Protein AF-A0A8S3ABT7-F1 (afdb_monomer_lite)

Foldseek 3Di:
DDDDDDPDDPCPDPQNVCVVVVHDSDPVVVVVVVVVLCVVLVDPDDDPVSVVVSVVVVVD

Radius of gyration: 17.2 Å; chains: 1; bounding box: 50×20×37 Å

Secondary structure (DSSP, 8-state):
-PPPPPSS-GGGSTTHHHHHTT-----HHHHHHHHHHHHHH--SS--HHHHHHHHHHHT-

Structure (mmCIF, N/CA/C/O backbone):
data_AF-A0A8S3ABT7-F1
#
_entry.id   AF-A0A8S3ABT7-F1
#
loop_
_atom_site.group_PDB
_atom_site.id
_atom_site.type_symbol
_atom_site.label_atom_id
_atom_site.label_alt_id
_atom_site.label_comp_id
_atom_site.label_asym_id
_atom_site.label_entity_id
_atom_site.label_seq_id
_atom_site.pdbx_PDB_ins_code
_atom_site.Cartn_x
_atom_site.Cartn_y
_atom_site.Cartn_z
_atom_site.occupancy
_atom_site.B_iso_or_equiv
_atom_site.auth_seq_id
_atom_site.auth_comp_id
_atom_site.auth_asym_id
_atom_site.auth_atom_id
_atom_site.pdbx_PDB_model_num
ATOM 1 N N . ALA A 1 1 ? 32.974 0.872 -18.602 1.00 68.25 1 ALA A N 1
ATOM 2 C CA . ALA A 1 1 ? 32.179 -0.103 -17.825 1.00 68.25 1 ALA A CA 1
ATOM 3 C C . ALA A 1 1 ? 30.761 -0.140 -18.393 1.00 68.25 1 ALA A C 1
ATOM 5 O O . ALA A 1 1 ? 30.142 0.911 -18.482 1.00 68.25 1 ALA A O 1
ATOM 6 N N . GLY A 1 2 ? 30.286 -1.296 -18.869 1.00 80.69 2 GLY A N 1
ATOM 7 C CA . GLY A 1 2 ? 28.951 -1.431 -19.470 1.00 80.69 2 GLY A CA 1
ATOM 8 C C . GLY A 1 2 ? 27.842 -1.565 -18.423 1.00 80.69 2 GLY A C 1
ATOM 9 O O . GLY A 1 2 ? 28.093 -2.002 -17.298 1.00 80.69 2 GLY A O 1
ATOM 10 N N . ARG A 1 3 ? 26.607 -1.201 -18.787 1.00 81.06 3 ARG A N 1
ATOM 11 C CA . ARG A 1 3 ? 25.424 -1.404 -17.938 1.00 81.06 3 ARG A CA 1
ATOM 12 C C . ARG A 1 3 ? 25.266 -2.900 -17.644 1.00 81.06 3 ARG A C 1
ATOM 14 O O . ARG A 1 3 ? 25.160 -3.704 -18.566 1.00 81.06 3 ARG A O 1
ATOM 21 N N . LYS A 1 4 ? 25.231 -3.271 -16.360 1.00 85.31 4 LYS A N 1
ATOM 22 C CA . LYS A 1 4 ? 24.949 -4.652 -15.945 1.00 85.31 4 LYS A CA 1
ATOM 23 C C . LYS A 1 4 ? 23.564 -5.077 -16.437 1.00 85.31 4 LYS A C 1
ATOM 25 O O . LYS A 1 4 ? 22.607 -4.303 -16.360 1.00 85.31 4 LYS A O 1
ATOM 30 N N . LYS A 1 5 ? 23.473 -6.313 -16.932 1.00 85.81 5 LYS A N 1
ATOM 31 C CA . LYS A 1 5 ? 22.202 -6.929 -17.320 1.00 85.81 5 LYS A CA 1
ATOM 32 C C . LYS A 1 5 ? 21.294 -7.005 -16.090 1.00 85.81 5 LYS A C 1
ATOM 34 O O . LYS A 1 5 ? 21.768 -7.262 -14.983 1.00 85.81 5 LYS A O 1
ATOM 39 N N . THR A 1 6 ? 20.012 -6.719 -16.276 1.00 86.19 6 THR A N 1
ATOM 40 C CA . THR A 1 6 ? 19.033 -6.758 -15.189 1.00 86.19 6 THR A CA 1
ATOM 41 C C . THR A 1 6 ? 18.817 -8.199 -14.735 1.00 86.19 6 THR A C 1
ATOM 43 O O . THR A 1 6 ? 18.835 -9.118 -15.550 1.00 86.19 6 THR A O 1
ATOM 46 N N . LEU A 1 7 ? 18.617 -8.385 -13.428 1.00 90.44 7 LEU A N 1
ATOM 47 C CA . LEU A 1 7 ? 18.277 -9.686 -12.836 1.00 90.44 7 LEU A CA 1
ATOM 48 C C . LEU A 1 7 ? 16.920 -10.201 -13.324 1.00 90.44 7 LEU A C 1
ATOM 50 O O . LEU A 1 7 ? 16.740 -11.401 -13.493 1.00 90.44 7 LEU A O 1
ATOM 54 N N . PHE A 1 8 ? 15.992 -9.282 -13.582 1.00 90.44 8 PHE A N 1
ATOM 55 C CA . PHE A 1 8 ? 14.658 -9.579 -14.080 1.00 90.44 8 PHE A CA 1
ATOM 56 C C . PHE A 1 8 ? 14.458 -8.960 -15.454 1.00 90.44 8 PHE A C 1
ATOM 58 O O . PHE A 1 8 ? 15.039 -7.911 -15.772 1.00 90.44 8 PHE A O 1
ATOM 65 N N . THR A 1 9 ? 13.644 -9.623 -16.267 1.00 92.19 9 THR A N 1
ATOM 66 C CA . THR A 1 9 ? 13.271 -9.118 -17.583 1.00 92.19 9 THR A CA 1
ATOM 67 C C . THR A 1 9 ? 12.380 -7.880 -17.424 1.00 92.19 9 THR A C 1
ATOM 69 O O . THR A 1 9 ? 11.794 -7.646 -16.362 1.00 92.19 9 THR A O 1
ATOM 72 N N . ILE A 1 10 ? 12.356 -7.018 -18.440 1.00 90.12 10 ILE A N 1
ATOM 73 C CA . ILE A 1 10 ? 11.679 -5.716 -18.346 1.00 90.12 10 ILE A CA 1
ATOM 74 C C . ILE A 1 10 ? 10.155 -5.869 -18.267 1.00 90.12 10 ILE A C 1
ATOM 76 O O . ILE A 1 10 ? 9.487 -5.036 -17.668 1.00 90.12 10 ILE A O 1
ATOM 80 N N . GLU A 1 11 ? 9.632 -6.970 -18.798 1.00 93.12 11 GLU A N 1
ATOM 81 C CA . GLU A 1 1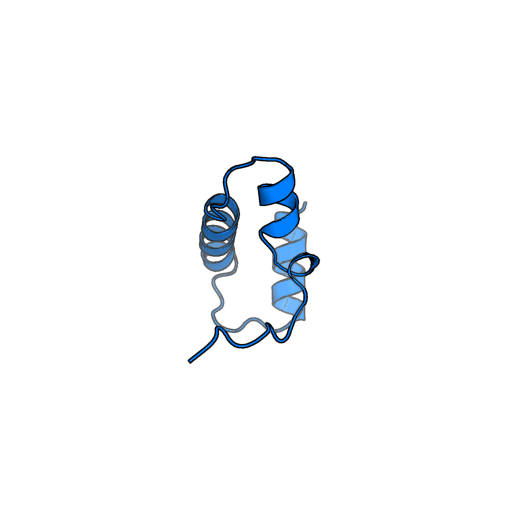1 ? 8.225 -7.367 -18.794 1.00 93.12 11 GLU A CA 1
ATOM 82 C C . GLU A 1 11 ? 7.698 -7.626 -17.376 1.00 93.12 11 GLU A C 1
ATOM 84 O O . GLU A 1 11 ? 6.506 -7.497 -17.130 1.00 93.12 11 GLU A O 1
ATOM 89 N N . LEU A 1 12 ? 8.577 -7.942 -16.414 1.00 92.19 12 LEU A N 1
ATOM 90 C CA . LEU A 1 12 ? 8.189 -8.144 -15.013 1.00 92.19 12 LEU A CA 1
ATOM 91 C C . LEU A 1 12 ? 8.034 -6.822 -14.241 1.00 92.19 12 LEU A C 1
ATOM 93 O O . LEU A 1 12 ? 7.622 -6.807 -13.081 1.00 92.19 12 LEU A O 1
ATOM 97 N N . TRP A 1 13 ? 8.421 -5.692 -14.831 1.00 89.56 13 TRP A N 1
ATOM 98 C CA . TRP A 1 13 ? 8.394 -4.420 -14.121 1.00 89.56 13 TRP A CA 1
ATOM 99 C C . TRP A 1 13 ? 6.949 -3.948 -13.972 1.00 89.56 13 TRP A C 1
ATOM 101 O O . TRP A 1 13 ? 6.198 -3.899 -14.939 1.00 89.56 13 TRP A O 1
ATOM 111 N N . ASN A 1 14 ? 6.573 -3.491 -12.777 1.00 85.69 14 ASN A N 1
ATOM 112 C CA . ASN A 1 14 ? 5.224 -2.989 -12.472 1.00 85.69 14 ASN A CA 1
ATOM 113 C C . ASN A 1 14 ? 4.744 -1.821 -13.368 1.00 85.69 14 ASN A C 1
ATOM 115 O O . ASN A 1 14 ? 3.564 -1.476 -13.372 1.00 85.69 14 ASN A O 1
ATOM 119 N N . VAL A 1 15 ? 5.658 -1.184 -14.101 1.00 89.19 15 VAL A N 1
ATOM 120 C CA . VAL A 1 15 ? 5.405 -0.063 -15.010 1.00 89.19 15 VAL A CA 1
ATOM 121 C C . VAL A 1 15 ? 5.428 -0.475 -16.486 1.00 89.19 15 VAL A C 1
ATOM 123 O O . VAL A 1 15 ? 5.192 0.375 -17.346 1.00 89.19 15 VAL A O 1
ATOM 126 N N . TYR A 1 16 ? 5.735 -1.739 -16.792 1.00 92.38 16 TYR A N 1
ATOM 127 C CA . TYR A 1 16 ? 5.932 -2.224 -18.157 1.00 92.38 16 TYR A CA 1
ATOM 128 C C . TYR A 1 16 ? 4.678 -2.024 -19.006 1.00 92.38 16 TYR A C 1
ATOM 130 O O . TYR A 1 16 ? 4.706 -1.203 -19.921 1.00 92.38 16 TYR A O 1
ATOM 138 N N . ASP A 1 17 ? 3.563 -2.659 -18.640 1.00 92.19 17 ASP A N 1
ATOM 139 C CA . ASP A 1 17 ? 2.315 -2.592 -19.412 1.00 92.19 17 ASP A CA 1
ATOM 140 C C . ASP A 1 17 ? 1.822 -1.155 -19.575 1.00 92.19 17 ASP A C 1
ATOM 142 O O . ASP A 1 17 ? 1.412 -0.735 -20.653 1.00 92.19 17 ASP A O 1
ATOM 146 N N . ARG A 1 18 ? 1.941 -0.348 -18.515 1.00 91.00 18 ARG A N 1
ATOM 147 C CA . ARG A 1 18 ? 1.594 1.079 -18.555 1.00 91.00 18 ARG A CA 1
ATOM 148 C C . ARG A 1 18 ? 2.467 1.862 -19.525 1.00 91.00 18 ARG A C 1
ATOM 150 O O . ARG A 1 18 ? 1.971 2.757 -20.199 1.00 91.00 18 ARG A O 1
ATOM 157 N N . THR A 1 19 ? 3.756 1.538 -19.579 1.00 92.00 19 THR A N 1
ATOM 158 C CA . THR A 1 19 ? 4.701 2.158 -20.511 1.00 92.00 19 THR A CA 1
ATOM 159 C C . THR A 1 19 ? 4.396 1.748 -21.946 1.00 92.00 19 THR A C 1
ATOM 161 O O . THR A 1 19 ? 4.395 2.612 -22.817 1.00 92.00 19 THR A O 1
ATOM 164 N N . VAL A 1 20 ? 4.093 0.469 -22.184 1.00 94.38 20 VAL A N 1
ATOM 165 C CA . VAL A 1 20 ? 3.682 -0.045 -23.500 1.00 94.38 20 VAL A CA 1
ATOM 166 C C . VAL A 1 20 ? 2.374 0.610 -23.958 1.00 94.38 20 VAL A C 1
ATOM 168 O O . VAL A 1 20 ? 2.257 1.004 -25.113 1.00 94.38 20 VAL A O 1
ATOM 171 N N . ALA A 1 21 ? 1.425 0.815 -23.043 1.00 94.06 21 ALA A N 1
ATOM 172 C CA . ALA A 1 21 ? 0.144 1.470 -23.304 1.00 94.06 21 ALA A CA 1
ATOM 173 C C . ALA A 1 21 ? 0.209 3.014 -23.343 1.00 94.06 21 ALA A C 1
ATOM 175 O O . ALA A 1 21 ? -0.833 3.662 -23.424 1.00 94.06 21 ALA A O 1
ATOM 176 N N . ASN A 1 22 ? 1.403 3.619 -23.258 1.00 92.50 22 ASN A N 1
ATOM 177 C CA . ASN A 1 22 ? 1.615 5.072 -23.200 1.00 92.50 22 ASN A CA 1
ATOM 178 C C . ASN A 1 22 ? 0.775 5.792 -22.121 1.00 92.50 22 ASN A C 1
ATOM 180 O O . ASN A 1 22 ? 0.357 6.941 -22.277 1.00 92.50 22 ASN A O 1
ATOM 184 N N . LEU A 1 23 ? 0.514 5.105 -21.011 1.00 89.25 23 LEU A N 1
ATOM 185 C CA . LEU A 1 23 ? -0.150 5.672 -19.846 1.00 89.25 23 LEU A CA 1
ATOM 186 C C . LEU A 1 23 ? 0.873 6.419 -18.984 1.00 89.25 23 LEU A C 1
ATOM 188 O O . LEU A 1 23 ? 2.087 6.217 -19.096 1.00 89.25 23 LEU A O 1
ATOM 192 N N . SER A 1 24 ? 0.381 7.250 -18.056 1.00 86.69 24 SER A N 1
ATOM 193 C CA . SER A 1 24 ? 1.225 7.779 -16.975 1.00 86.69 24 SER A CA 1
ATOM 194 C C . SER A 1 24 ? 2.021 6.631 -16.346 1.00 86.69 24 SER A C 1
ATOM 196 O O . SER A 1 24 ? 1.543 5.496 -16.346 1.00 86.69 24 SER A O 1
ATOM 198 N N . ARG A 1 25 ? 3.196 6.910 -15.776 1.00 84.00 25 ARG A N 1
ATOM 199 C CA . ARG A 1 25 ? 3.998 5.950 -14.994 1.00 84.00 25 ARG A CA 1
ATOM 200 C C . A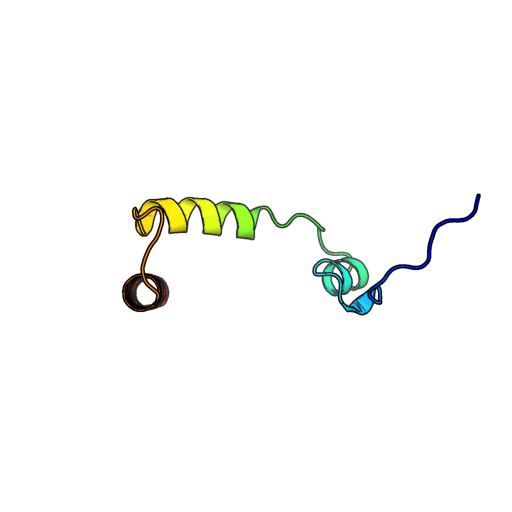RG A 1 25 ? 3.840 6.123 -13.479 1.00 84.00 25 ARG A C 1
ATOM 202 O O . ARG A 1 25 ? 4.323 5.287 -12.724 1.00 84.00 25 ARG A O 1
ATOM 209 N N . SER A 1 26 ? 3.149 7.172 -13.020 1.00 80.94 26 SER A N 1
ATOM 210 C CA . SER A 1 26 ? 2.986 7.454 -11.589 1.00 80.94 26 SER A CA 1
ATOM 211 C C . SER A 1 26 ? 2.022 6.474 -10.915 1.00 80.94 26 SER A C 1
ATOM 213 O O . SER A 1 26 ? 0.918 6.218 -11.383 1.00 80.94 26 SER A O 1
ATOM 215 N N . ASN A 1 27 ? 2.421 5.892 -9.797 1.00 81.56 27 ASN A N 1
ATOM 216 C CA . ASN A 1 27 ? 1.594 5.055 -8.920 1.00 81.56 27 ASN A CA 1
ATOM 217 C C . ASN A 1 27 ? 0.856 5.890 -7.849 1.00 81.56 27 ASN A C 1
ATOM 219 O O . ASN A 1 27 ? 0.403 5.337 -6.854 1.00 81.56 27 ASN A O 1
ATOM 223 N N . ASN A 1 28 ? 0.705 7.204 -8.052 1.00 84.94 28 ASN A N 1
ATOM 224 C CA . ASN A 1 2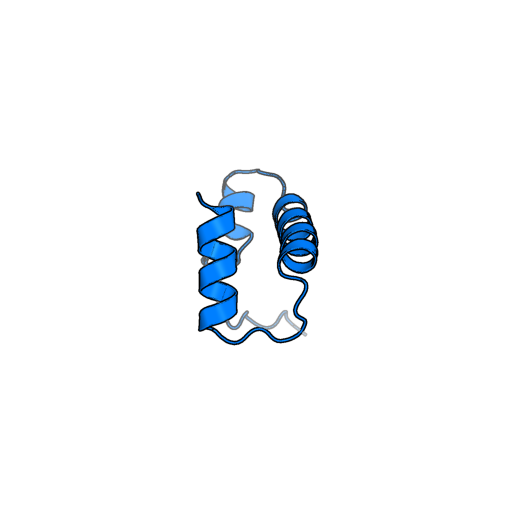8 ? 0.200 8.148 -7.048 1.00 84.94 28 ASN A CA 1
ATOM 225 C C . ASN A 1 28 ? -1.190 7.779 -6.494 1.00 84.94 28 ASN A C 1
ATOM 227 O O . ASN A 1 28 ? -1.449 7.939 -5.306 1.00 84.94 28 ASN A O 1
ATOM 231 N N . SER A 1 29 ? -2.088 7.246 -7.329 1.00 85.50 29 SER A N 1
ATOM 232 C CA . SER A 1 29 ? -3.399 6.765 -6.868 1.00 85.50 29 SER A CA 1
ATOM 233 C C . SER A 1 29 ? -3.282 5.559 -5.931 1.00 85.50 29 SER A C 1
ATOM 235 O O . SER A 1 29 ? -4.012 5.472 -4.948 1.00 85.50 29 SER A O 1
ATOM 237 N N . ILE A 1 30 ? -2.333 4.660 -6.201 1.00 87.31 30 ILE A N 1
ATOM 238 C CA . ILE A 1 30 ? -2.042 3.488 -5.369 1.00 87.31 30 ILE A CA 1
ATOM 239 C C . ILE A 1 30 ? -1.399 3.917 -4.049 1.00 87.31 30 ILE A C 1
ATOM 241 O O . ILE A 1 30 ? -1.803 3.450 -2.990 1.00 87.31 30 ILE A O 1
ATOM 245 N N . GLU A 1 31 ? -0.441 4.843 -4.087 1.00 90.25 31 GLU A N 1
ATOM 246 C CA . GLU A 1 31 ? 0.181 5.406 -2.881 1.00 90.25 31 GLU A CA 1
ATOM 247 C C . GLU A 1 3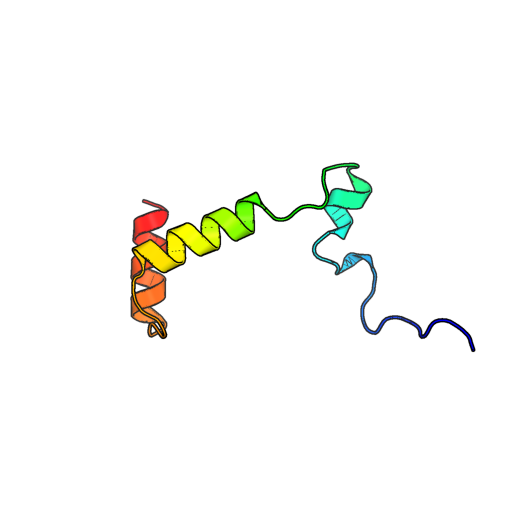1 ? -0.837 6.158 -2.016 1.00 90.25 31 GLU A C 1
ATOM 249 O O . GLU A 1 31 ? -0.877 5.973 -0.797 1.00 90.25 31 GLU A O 1
ATOM 254 N N . GLY A 1 32 ? -1.714 6.944 -2.646 1.00 93.38 32 GLY A N 1
ATOM 255 C CA . GLY A 1 32 ? -2.824 7.616 -1.978 1.00 93.38 32 GLY A CA 1
ATOM 256 C C . GLY A 1 32 ? -3.789 6.627 -1.325 1.00 93.38 32 GLY A C 1
ATOM 257 O O . GLY A 1 32 ? -4.162 6.803 -0.162 1.00 93.38 32 GLY A O 1
ATOM 258 N N . TRP A 1 33 ? -4.136 5.546 -2.029 1.00 93.38 33 TRP A N 1
ATOM 259 C CA . TRP A 1 33 ? -4.963 4.481 -1.469 1.00 93.38 33 TRP A CA 1
ATOM 260 C C . TRP A 1 33 ? -4.279 3.792 -0.282 1.00 93.38 33 TRP A C 1
ATOM 262 O O . TRP A 1 33 ? -4.898 3.676 0.774 1.00 93.38 33 TRP A O 1
ATOM 272 N N . HIS A 1 34 ? -2.996 3.429 -0.394 1.00 92.31 34 HIS A N 1
ATOM 273 C CA . HIS A 1 34 ? -2.228 2.850 0.713 1.00 92.31 34 HIS A CA 1
ATOM 274 C C . HIS A 1 34 ? -2.191 3.773 1.936 1.00 92.31 34 HIS A C 1
ATOM 276 O O . HIS A 1 34 ? -2.390 3.304 3.057 1.00 92.31 34 HIS A O 1
ATOM 282 N N . ASN A 1 35 ? -1.988 5.082 1.747 1.00 94.00 35 ASN A N 1
ATOM 283 C CA . ASN A 1 35 ? -1.986 6.047 2.849 1.00 94.00 35 ASN A CA 1
ATOM 284 C C . ASN A 1 35 ? -3.347 6.110 3.556 1.00 94.00 35 ASN A C 1
ATOM 286 O O . ASN A 1 35 ? -3.419 6.068 4.786 1.00 94.00 35 ASN A O 1
ATOM 290 N N . ALA A 1 36 ? -4.427 6.195 2.780 1.00 93.88 36 ALA A N 1
ATOM 291 C CA . ALA A 1 36 ? -5.778 6.264 3.316 1.00 93.88 36 ALA A CA 1
ATOM 292 C C . ALA A 1 36 ? -6.173 4.952 4.018 1.00 93.88 36 ALA A C 1
ATOM 294 O O . ALA A 1 36 ? -6.744 4.978 5.110 1.00 93.88 36 ALA A O 1
ATOM 295 N N . PHE A 1 37 ? -5.814 3.808 3.435 1.00 94.25 37 PHE A N 1
ATOM 296 C CA . PHE A 1 37 ? -6.079 2.493 4.005 1.00 94.25 37 PHE A CA 1
ATOM 297 C C . PHE A 1 37 ? -5.301 2.272 5.305 1.00 94.25 37 PHE A C 1
ATOM 299 O O . PHE A 1 37 ? -5.891 1.864 6.300 1.00 94.25 37 PHE A O 1
ATOM 306 N N . ALA A 1 38 ? -4.014 2.629 5.358 1.00 93.12 38 ALA A N 1
ATOM 307 C CA . ALA A 1 38 ? -3.215 2.539 6.581 1.00 93.12 38 ALA A CA 1
ATOM 308 C C . ALA A 1 38 ? -3.830 3.355 7.733 1.00 93.12 38 ALA A C 1
ATOM 310 O O . ALA A 1 38 ? -3.917 2.870 8.864 1.00 93.12 38 ALA A O 1
ATOM 311 N N . LYS A 1 39 ? -4.344 4.557 7.433 1.00 93.25 39 LYS A N 1
ATOM 312 C CA . LYS A 1 39 ? -5.088 5.382 8.399 1.00 93.25 39 LYS A CA 1
ATOM 313 C C . LYS A 1 39 ? -6.387 4.714 8.871 1.00 93.25 39 LYS A C 1
ATOM 315 O O . LYS A 1 39 ? -6.698 4.805 10.053 1.00 93.25 39 LYS A O 1
ATOM 320 N N . ARG A 1 40 ? -7.125 4.017 7.995 1.00 92.31 40 ARG A N 1
ATOM 321 C CA . ARG A 1 40 ? -8.356 3.271 8.352 1.00 92.31 40 ARG A CA 1
ATOM 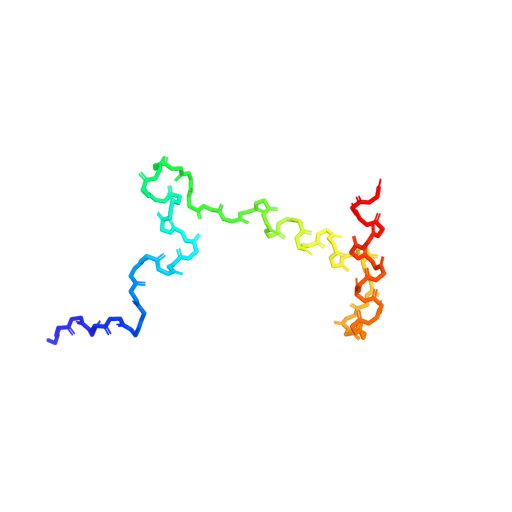322 C C . ARG A 1 40 ? -8.090 1.989 9.142 1.00 92.31 40 ARG A C 1
ATOM 324 O O . ARG A 1 40 ? -8.870 1.623 10.027 1.00 92.31 40 ARG A O 1
ATOM 331 N N . VAL A 1 41 ? -7.011 1.279 8.817 1.00 94.31 41 VAL A N 1
ATOM 332 C CA . VAL A 1 41 ? -6.569 0.095 9.564 1.00 94.31 41 VAL A CA 1
ATOM 333 C C . VAL A 1 41 ? -6.158 0.504 10.974 1.00 94.31 41 VAL A C 1
ATOM 335 O O . VAL A 1 41 ? -6.542 -0.189 11.914 1.00 94.31 41 VAL A O 1
ATOM 338 N N . ALA A 1 42 ? -5.446 1.632 11.109 1.00 92.94 42 ALA A N 1
ATOM 339 C CA . ALA A 1 42 ? -5.004 2.225 12.375 1.00 92.94 42 ALA A CA 1
ATOM 340 C C . ALA A 1 42 ? -4.226 1.249 13.283 1.00 92.94 42 ALA A C 1
ATOM 342 O O . ALA A 1 42 ? -4.244 1.355 14.506 1.00 92.94 42 ALA A O 1
ATOM 343 N N . ILE A 1 43 ? -3.545 0.274 12.678 1.00 93.56 43 ILE A N 1
ATOM 344 C CA . ILE A 1 43 ? -2.718 -0.727 13.355 1.00 93.56 43 ILE A CA 1
ATOM 345 C C . ILE A 1 43 ? -1.393 -0.786 12.599 1.00 93.56 43 ILE A C 1
ATOM 347 O O . ILE A 1 43 ? -1.389 -1.029 11.396 1.00 93.56 43 ILE A O 1
ATOM 351 N N . VAL A 1 44 ? -0.278 -0.576 13.302 1.00 90.94 44 VAL A N 1
ATOM 352 C CA . VAL A 1 44 ? 1.067 -0.533 12.696 1.00 90.94 44 VAL A CA 1
ATOM 353 C C . VAL A 1 44 ? 1.497 -1.915 12.187 1.00 90.94 44 VAL A C 1
ATOM 355 O O . VAL A 1 44 ? 2.021 -2.041 11.085 1.00 90.94 44 VAL A O 1
ATOM 358 N N . HIS A 1 45 ? 1.218 -2.963 12.967 1.00 93.56 45 HIS A N 1
ATOM 359 C CA . HIS A 1 45 ? 1.543 -4.352 12.633 1.00 93.56 45 HIS A CA 1
ATOM 360 C C . HIS A 1 45 ? 0.317 -5.255 12.843 1.00 93.56 45 HIS A C 1
ATOM 362 O O . HIS A 1 45 ? 0.205 -5.930 13.871 1.00 93.56 45 HIS A O 1
ATOM 368 N N . PRO A 1 46 ? -0.668 -5.229 11.927 1.00 92.88 46 PRO A N 1
ATOM 369 C CA . PRO A 1 46 ? -1.839 -6.084 12.040 1.00 92.88 46 PRO A CA 1
ATOM 370 C C . PRO A 1 46 ? -1.445 -7.545 11.813 1.00 92.88 46 PRO A C 1
ATOM 372 O O . PRO A 1 46 ? -0.667 -7.863 10.915 1.00 92.88 46 PRO A O 1
ATOM 375 N N . SER A 1 47 ? -2.027 -8.455 12.596 1.00 96.62 47 SER A N 1
ATOM 376 C CA . SER A 1 47 ? -1.998 -9.872 12.238 1.00 96.62 47 SER A CA 1
ATOM 377 C C . SER A 1 47 ? -2.753 -10.090 10.924 1.00 96.62 47 SER A C 1
ATOM 379 O O . SER A 1 47 ? -3.646 -9.311 10.578 1.00 96.62 47 SER A O 1
ATOM 381 N N . VAL A 1 48 ? -2.440 -11.180 10.218 1.00 95.94 48 VAL A N 1
ATOM 382 C CA . VAL A 1 48 ? -3.084 -11.524 8.938 1.00 95.94 48 VAL A CA 1
ATOM 383 C C . VAL A 1 48 ? -4.610 -11.500 9.059 1.00 95.94 48 VAL A C 1
ATOM 385 O O . VAL A 1 48 ? -5.274 -10.890 8.23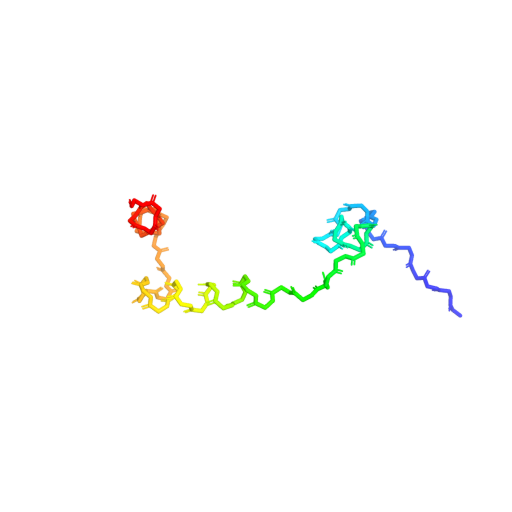0 1.00 95.94 48 VAL A O 1
ATOM 388 N N . SER A 1 49 ? -5.178 -12.054 10.134 1.00 97.19 49 SER A N 1
ATOM 389 C CA . SER A 1 49 ? -6.631 -12.052 10.353 1.00 97.19 49 SER A CA 1
ATOM 390 C C . SER A 1 49 ? -7.221 -10.641 10.454 1.00 97.19 49 SER A C 1
ATOM 392 O O . SER A 1 49 ? -8.242 -10.361 9.828 1.00 97.19 49 SER A O 1
ATOM 394 N N . LYS A 1 50 ? -6.562 -9.732 11.191 1.00 95.12 50 LYS A N 1
ATOM 395 C CA . LYS A 1 50 ? -7.008 -8.334 11.334 1.00 95.12 50 LYS A CA 1
ATOM 396 C C . LYS A 1 50 ? -6.892 -7.572 10.016 1.00 95.12 50 LYS A C 1
ATOM 398 O O . LYS A 1 50 ? -7.776 -6.785 9.687 1.00 95.12 50 LYS A O 1
ATOM 403 N N . LEU A 1 51 ? -5.822 -7.809 9.257 1.00 95.12 51 LEU A N 1
ATOM 404 C CA . LEU A 1 51 ? -5.650 -7.207 7.937 1.00 95.12 51 LEU A CA 1
ATOM 405 C C . LEU A 1 51 ? -6.748 -7.678 6.974 1.00 95.12 51 LEU A C 1
ATOM 407 O O . LEU A 1 51 ? -7.397 -6.847 6.346 1.00 95.12 51 LEU A O 1
ATOM 411 N N . THR A 1 52 ? -7.010 -8.985 6.916 1.00 95.75 52 THR A N 1
ATOM 412 C CA . THR A 1 52 ? -8.061 -9.571 6.071 1.00 95.75 52 THR A CA 1
ATOM 413 C C . THR A 1 52 ? -9.437 -9.006 6.405 1.00 95.75 52 THR A C 1
ATOM 415 O O . THR A 1 52 ? -10.191 -8.659 5.500 1.00 95.75 52 THR A O 1
ATOM 418 N N . GLU A 1 53 ? -9.769 -8.854 7.688 1.00 95.81 53 GLU A N 1
ATOM 419 C CA . GLU A 1 53 ? -11.027 -8.230 8.108 1.00 95.81 53 GLU A CA 1
ATOM 420 C C . GLU A 1 53 ? -11.152 -6.790 7.589 1.00 95.81 53 GLU A C 1
ATOM 422 O O . GLU A 1 53 ? -12.191 -6.410 7.045 1.00 95.81 53 GLU A O 1
ATOM 427 N N . LYS A 1 54 ? -10.086 -5.990 7.712 1.00 95.25 54 LYS A N 1
ATOM 428 C CA . LYS A 1 54 ? -10.075 -4.599 7.239 1.00 95.25 54 LYS A CA 1
ATOM 429 C C . LYS A 1 54 ? -10.175 -4.504 5.718 1.00 95.25 54 LYS A C 1
ATOM 431 O O . LYS A 1 54 ? -10.927 -3.668 5.232 1.00 95.25 54 LYS A O 1
ATOM 436 N N . ILE A 1 55 ? -9.485 -5.378 4.982 1.00 94.94 55 ILE A N 1
ATOM 437 C CA . ILE A 1 55 ? -9.594 -5.457 3.518 1.00 94.94 55 ILE A CA 1
ATOM 438 C C . ILE A 1 55 ? -11.025 -5.818 3.111 1.00 94.94 55 ILE A C 1
ATOM 440 O O . ILE A 1 55 ? -11.591 -5.163 2.244 1.00 94.94 55 ILE A O 1
ATOM 444 N N . ARG A 1 56 ? -11.648 -6.812 3.757 1.00 95.50 56 ARG A N 1
ATOM 445 C CA . ARG A 1 56 ? -13.031 -7.205 3.441 1.00 95.50 56 ARG A CA 1
ATOM 446 C C . ARG A 1 56 ? -14.018 -6.057 3.634 1.00 95.50 56 ARG A C 1
ATOM 448 O O . ARG A 1 56 ? -14.871 -5.861 2.780 1.00 95.50 56 ARG A O 1
ATOM 455 N N . ARG A 1 57 ? -13.880 -5.291 4.721 1.00 93.88 57 ARG A N 1
ATOM 456 C CA . ARG A 1 57 ? -14.723 -4.114 4.994 1.00 93.88 57 ARG A CA 1
ATOM 457 C C . ARG A 1 57 ? -14.548 -2.991 3.971 1.00 93.88 57 ARG A C 1
ATOM 459 O O . ARG A 1 57 ? -15.502 -2.281 3.716 1.00 93.88 57 ARG A O 1
ATOM 466 N N . GLU A 1 58 ? -13.352 -2.825 3.414 1.00 91.62 58 GLU A N 1
ATOM 467 C CA . GLU A 1 58 ? -13.063 -1.819 2.381 1.00 91.62 58 GLU A CA 1
ATOM 468 C C . GLU A 1 58 ? -13.710 -2.159 1.027 1.00 91.62 58 GLU A C 1
ATOM 470 O O . GLU A 1 58 ? -13.964 -1.271 0.222 1.00 91.62 58 GLU A O 1
ATOM 475 N N . GLN A 1 59 ? -13.913 -3.452 0.762 1.00 89.75 59 GLN A N 1
ATOM 476 C CA . GLN A 1 59 ? -14.440 -3.986 -0.499 1.00 89.75 59 GLN A CA 1
ATOM 477 C C . GLN A 1 59 ? -15.941 -4.322 -0.438 1.00 89.75 59 GLN A C 1
ATOM 479 O O . GLN A 1 59 ? -16.470 -4.865 -1.406 1.00 89.75 59 GLN A O 1
ATOM 484 N N . SER A 1 60 ? -16.593 -4.080 0.705 1.00 81.19 60 SER A N 1
ATOM 485 C CA . SER A 1 60 ? -18.041 -4.267 0.891 1.00 81.19 60 SER A CA 1
ATOM 486 C C . SER A 1 60 ? -18.766 -2.952 0.648 1.00 81.19 60 SER A C 1
ATOM 488 O O . SER A 1 60 ? -19.836 -2.997 0.009 1.00 81.19 60 SER A O 1
#

Organism: NCBI:txid392030

pLDDT: mean 90.52, std 5.2, range [68.25, 97.19]

Sequence (60 aa):
AGRKKTLFTIELWNVYDRTVANLSRSNNSIEGWHNAFAKRVAIVHPSVSKLTEKIRREQS